Protein AF-A0A0K8TJC8-F1 (afdb_monomer_lite)

Radius of gyration: 30.75 Å; chains: 1; bounding box: 68×22×90 Å

Organism: Lygus hesperus (NCBI:txid30085)

Foldseek 3Di:
DVVVLVVLLVVLVVLLVVLVVLLVCLVVDPDALVVSLVSLVVSVVSLVVSVVSLVVSVVVLVVCVVVDDPVVNVVSVVSNVVSVVSSVCSVVSSVVVNVLSVVLVVLVVVLVVLVVVLVVVVVVLVVVVVVLPDDDDDPVSVVVSVVVVVVSVVVVVVCVVSVVVSVVSVVVSCVSCPDDDD

pLDDT: mean 86.11, std 11.67, range [35.34, 97.62]

InterPro domains:
  IPR052403 LINC complex-associated protein [PTHR47535] (2-175)
  IPR057057 Nesprin-1, spectrin repeats region [PF25034] (41-134)

Secondary structure (DSSP, 8-state):
-HHHHHHHHHHHHHHHHHHHHHHHHHHH----HHHHHHHHHHHHHHHHHHHHHHHHHHHHHHHHGGGS-HHHHHHHHHHHHHHHHHHHHHHHHHHHHHHHHHHHHHHHHHHHHHHHHHHHHHHHHHHHHHHTTS---SHHHHHHHHHHHHHHHHHHHHHHHHHHHHHHHHHHHHHH-SSPP-

Structure (mmCIF, N/CA/C/O backbone):
data_AF-A0A0K8TJC8-F1
#
_entry.id   AF-A0A0K8TJC8-F1
#
loop_
_atom_site.group_PDB
_atom_site.id
_atom_site.type_symbol
_atom_site.label_atom_id
_atom_site.label_alt_id
_atom_site.label_comp_id
_atom_site.label_asym_id
_atom_site.label_entity_id
_atom_site.label_seq_id
_atom_site.pdbx_PDB_ins_code
_atom_site.Cartn_x
_atom_site.Cartn_y
_atom_site.Cartn_z
_atom_site.occupancy
_atom_site.B_iso_or_equiv
_atom_site.auth_seq_id
_atom_site.auth_comp_id
_atom_site.auth_asym_id
_atom_site.auth_atom_id
_atom_site.pdbx_PDB_model_num
ATOM 1 N N . ASP A 1 1 ? -17.149 3.195 34.556 1.00 81.38 1 ASP A N 1
ATOM 2 C CA . ASP A 1 1 ? -16.630 2.279 33.518 1.00 81.38 1 ASP A CA 1
ATOM 3 C C . ASP A 1 1 ? -17.243 2.481 32.134 1.00 81.38 1 ASP A C 1
ATOM 5 O O . ASP A 1 1 ? -16.480 2.759 31.220 1.00 81.38 1 ASP A O 1
ATOM 9 N N . HIS A 1 2 ? -18.572 2.473 31.948 1.00 90.12 2 HIS A N 1
ATOM 10 C CA . HIS A 1 2 ? -19.174 2.689 30.611 1.00 90.12 2 HIS A CA 1
ATOM 11 C C . HIS A 1 2 ? -18.771 4.011 29.940 1.00 90.12 2 HIS A C 1
ATOM 13 O O . HIS A 1 2 ? -18.302 3.998 28.812 1.00 90.12 2 HIS A O 1
ATOM 19 N N . ARG A 1 3 ? -18.820 5.136 30.670 1.00 91.75 3 ARG A N 1
ATOM 20 C CA . ARG A 1 3 ? -18.366 6.442 30.149 1.00 91.75 3 ARG A CA 1
ATOM 21 C C . ARG A 1 3 ? -16.910 6.435 29.670 1.00 91.75 3 ARG A C 1
ATOM 23 O O . ARG A 1 3 ? -16.573 7.167 28.749 1.00 91.75 3 ARG A O 1
ATOM 30 N N . ASN A 1 4 ? -16.050 5.646 30.318 1.00 92.75 4 ASN A N 1
ATOM 31 C CA . ASN A 1 4 ? -14.647 5.527 29.929 1.00 92.75 4 ASN A CA 1
ATOM 32 C C . ASN A 1 4 ? -14.508 4.732 28.627 1.00 92.75 4 ASN A C 1
ATOM 34 O O . ASN A 1 4 ? -13.766 5.139 27.742 1.00 92.75 4 ASN A O 1
ATOM 38 N N . PHE A 1 5 ? -15.253 3.632 28.495 1.00 94.62 5 PHE A N 1
ATOM 39 C CA . PHE A 1 5 ? -15.317 2.878 27.247 1.00 94.62 5 PHE A CA 1
ATOM 40 C C . PHE A 1 5 ? -15.851 3.734 26.094 1.00 94.62 5 PHE A C 1
ATOM 42 O O . PHE A 1 5 ? -15.223 3.776 25.043 1.00 94.62 5 PHE A O 1
ATOM 49 N N . ASP A 1 6 ? -16.937 4.481 26.310 1.00 94.25 6 ASP A N 1
ATOM 50 C CA . ASP A 1 6 ? -17.499 5.375 25.292 1.00 94.25 6 ASP A CA 1
ATOM 51 C C . ASP A 1 6 ? -16.494 6.461 24.877 1.00 94.25 6 ASP A C 1
ATOM 53 O O . ASP A 1 6 ? -16.361 6.773 23.695 1.0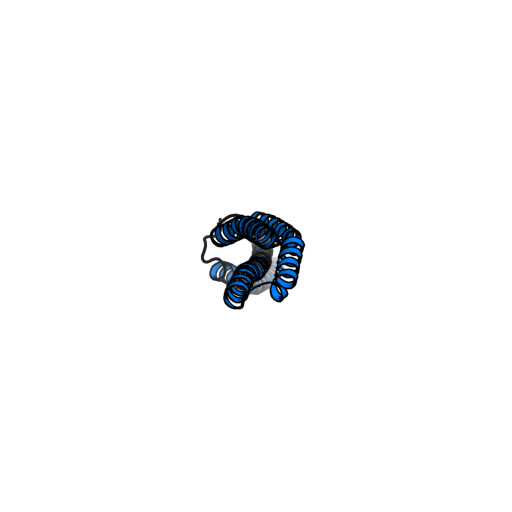0 94.25 6 ASP A O 1
ATOM 57 N N . ALA A 1 7 ? -15.740 7.016 25.832 1.00 95.50 7 ALA A N 1
ATOM 58 C CA . ALA A 1 7 ? -14.682 7.980 25.543 1.00 95.50 7 ALA A CA 1
ATOM 59 C C . ALA A 1 7 ? -13.552 7.362 24.701 1.00 95.50 7 ALA A C 1
ATOM 61 O O . ALA A 1 7 ? -13.173 7.945 23.688 1.00 95.50 7 ALA A O 1
ATOM 62 N N . LEU A 1 8 ? -13.065 6.171 25.071 1.00 94.56 8 LEU A N 1
ATOM 63 C CA . LEU A 1 8 ? -12.036 5.445 24.314 1.00 94.56 8 LEU A CA 1
ATOM 64 C C . LEU A 1 8 ? -12.519 5.062 22.912 1.00 94.56 8 LEU A C 1
ATOM 66 O O . LEU A 1 8 ? -11.753 5.155 21.954 1.00 94.56 8 LEU A O 1
ATOM 70 N N . TYR A 1 9 ? -13.782 4.653 22.778 1.00 95.88 9 TYR A N 1
ATOM 71 C CA . TYR A 1 9 ? -14.401 4.337 21.495 1.00 95.88 9 TYR A CA 1
ATOM 72 C C . TYR A 1 9 ? -14.428 5.567 20.587 1.00 95.88 9 TYR A C 1
ATOM 74 O O . TYR A 1 9 ? -13.946 5.509 19.458 1.00 95.88 9 TYR A O 1
ATOM 82 N N . ASN A 1 10 ? -14.927 6.696 21.098 1.00 95.69 10 ASN A N 1
ATOM 83 C CA . ASN A 1 10 ? -15.013 7.941 20.338 1.00 95.69 10 ASN A CA 1
ATOM 84 C C . ASN A 1 10 ? -13.628 8.473 19.957 1.00 95.69 10 ASN A C 1
ATOM 86 O O . ASN A 1 10 ? -13.429 8.889 18.819 1.00 95.69 10 ASN A O 1
ATOM 90 N N . GLU A 1 11 ? -12.659 8.423 20.875 1.00 94.88 11 GLU A N 1
ATOM 91 C CA . GLU A 1 11 ? -11.279 8.830 20.595 1.00 94.88 11 GLU A CA 1
ATOM 92 C C . GLU A 1 11 ? -10.653 7.957 19.502 1.00 94.88 11 GLU A C 1
ATOM 94 O O . GLU A 1 11 ? -10.008 8.461 18.583 1.00 94.88 11 GLU A O 1
ATOM 99 N N . THR A 1 12 ? -10.863 6.644 19.587 1.00 94.94 12 THR A N 1
ATOM 100 C CA . THR A 1 12 ? -10.347 5.696 18.601 1.00 94.94 12 THR A CA 1
ATOM 101 C C . THR A 1 12 ? -11.002 5.924 17.243 1.00 94.94 12 THR A C 1
ATOM 103 O O . THR A 1 12 ? -10.291 6.069 16.255 1.00 94.94 12 THR A O 1
ATOM 106 N N . SER A 1 13 ? -12.331 6.055 17.194 1.00 95.88 13 SER A N 1
ATOM 107 C C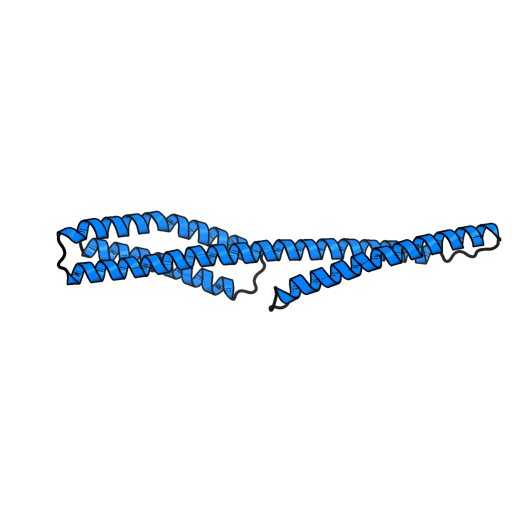A . SER A 1 13 ? -13.078 6.366 15.969 1.00 95.88 13 SER A CA 1
ATOM 108 C C . SER A 1 13 ? -12.579 7.648 15.304 1.00 95.88 13 SER A C 1
ATOM 110 O O . SER A 1 13 ? -12.289 7.647 14.109 1.00 95.88 13 SER A O 1
ATOM 112 N N . ALA A 1 14 ? -12.422 8.724 16.081 1.00 95.38 14 ALA A N 1
ATOM 113 C CA . ALA A 1 14 ? -11.938 10.011 15.587 1.00 95.38 14 ALA A CA 1
ATOM 114 C C . ALA A 1 14 ? -10.488 9.947 15.079 1.00 95.38 14 ALA A C 1
ATOM 116 O O . ALA A 1 14 ? -10.096 10.741 14.230 1.00 95.38 14 ALA A O 1
ATOM 117 N N . CYS A 1 15 ? -9.685 9.004 15.580 1.00 94.44 15 CYS A N 1
ATOM 118 C CA . CYS A 1 15 ? -8.332 8.758 15.090 1.00 94.44 15 CYS A CA 1
ATOM 119 C C . CYS A 1 15 ? -8.324 8.020 13.741 1.00 94.44 15 CYS A C 1
ATOM 121 O O . CYS A 1 15 ? -7.424 8.249 12.937 1.00 94.44 15 CYS A O 1
ATOM 123 N N . LEU A 1 16 ? -9.318 7.161 13.477 1.00 95.38 16 LEU A N 1
ATOM 124 C CA . LEU A 1 16 ? -9.427 6.414 12.217 1.00 95.38 16 LEU A CA 1
ATOM 125 C C . LEU A 1 16 ? -9.975 7.264 11.066 1.00 95.38 16 LEU A C 1
ATOM 127 O O . LEU A 1 16 ? -9.468 7.153 9.955 1.00 95.38 16 LEU A O 1
ATOM 131 N N . GLU A 1 17 ? -10.934 8.158 11.321 1.00 95.62 17 GLU A N 1
ATOM 132 C CA . GLU A 1 17 ? -11.534 9.032 10.294 1.00 95.62 17 GLU A CA 1
ATOM 133 C C . GLU A 1 17 ? -10.522 9.770 9.386 1.00 95.62 17 GLU A C 1
ATOM 135 O O . GLU A 1 17 ? -10.654 9.705 8.159 1.00 95.62 17 GLU A O 1
ATOM 140 N N . PRO A 1 18 ? -9.486 10.457 9.911 1.00 95.12 18 PRO A N 1
ATOM 141 C CA . PRO A 1 18 ? -8.510 11.124 9.056 1.00 95.12 18 PRO A CA 1
ATOM 142 C C . PRO A 1 18 ? -7.645 10.135 8.267 1.00 95.12 18 PRO A C 1
ATOM 144 O O . PRO A 1 18 ? -7.227 10.464 7.157 1.00 95.12 18 PRO A O 1
ATOM 147 N N . LEU A 1 19 ? -7.380 8.937 8.800 1.00 95.50 19 LEU A N 1
ATOM 148 C CA . LEU A 1 19 ? -6.630 7.894 8.092 1.00 95.50 19 LEU A CA 1
ATOM 149 C C . LEU A 1 19 ? -7.447 7.346 6.921 1.00 95.50 19 LEU A C 1
ATOM 151 O O . LEU A 1 19 ? -6.921 7.225 5.816 1.00 95.50 19 LEU A O 1
ATOM 155 N N . GLU A 1 20 ? -8.739 7.102 7.142 1.00 95.81 20 GLU A N 1
ATOM 156 C CA . GLU A 1 20 ? -9.692 6.655 6.120 1.00 95.81 20 GLU A CA 1
ATOM 157 C C . GLU A 1 20 ? -9.803 7.692 5.004 1.00 95.81 20 GLU A C 1
ATOM 159 O O . GLU A 1 20 ? -9.663 7.366 3.825 1.00 95.81 20 GLU A O 1
ATOM 164 N N . SER A 1 21 ? -9.960 8.968 5.371 1.00 94.69 21 SER A N 1
ATOM 165 C CA . SER A 1 21 ? -10.028 10.060 4.401 1.00 94.69 21 SER A CA 1
ATOM 166 C C . SER A 1 21 ? -8.732 10.216 3.604 1.00 94.69 21 SER A C 1
ATOM 168 O O . SER A 1 21 ? -8.788 10.429 2.391 1.00 94.69 21 SER A O 1
ATOM 170 N N . LYS A 1 22 ? -7.565 10.130 4.256 1.00 93.75 22 LYS A N 1
ATOM 171 C CA . LYS A 1 22 ? -6.260 10.205 3.585 1.00 93.75 22 LYS A CA 1
ATOM 172 C C . LYS A 1 22 ? -6.082 9.039 2.610 1.00 93.75 22 LYS A C 1
ATOM 174 O O . LYS A 1 22 ? -5.698 9.281 1.467 1.00 93.75 22 LYS A O 1
ATOM 179 N N . LEU A 1 23 ? -6.397 7.810 3.021 1.00 94.62 23 LEU A N 1
ATOM 180 C CA . LEU A 1 23 ? -6.285 6.627 2.166 1.00 94.62 23 LEU A CA 1
ATOM 181 C C . LEU A 1 23 ? -7.196 6.740 0.935 1.00 94.62 23 LEU A C 1
ATOM 183 O O . LEU A 1 23 ? -6.708 6.625 -0.187 1.00 94.62 23 LEU A O 1
ATOM 187 N N . ALA A 1 24 ? -8.472 7.086 1.131 1.00 93.00 24 ALA A N 1
ATOM 188 C CA . ALA A 1 24 ? -9.423 7.279 0.036 1.00 93.00 24 ALA A CA 1
ATOM 189 C C . ALA A 1 24 ? -8.980 8.388 -0.935 1.00 93.00 24 ALA A C 1
ATOM 191 O O . ALA A 1 24 ? -9.081 8.243 -2.154 1.00 93.00 24 ALA A O 1
ATOM 192 N N . SER A 1 25 ? -8.432 9.493 -0.414 1.00 90.81 25 SER A N 1
ATOM 193 C CA . SER A 1 25 ? -7.906 10.562 -1.268 1.00 90.81 25 SER A CA 1
ATOM 194 C C . SER A 1 25 ? -6.741 10.075 -2.134 1.00 90.81 25 SER A C 1
ATOM 196 O O . SER A 1 25 ? -6.691 10.386 -3.321 1.00 90.81 25 SER A O 1
ATOM 198 N N . LEU A 1 26 ? -5.861 9.239 -1.577 1.00 89.38 26 LEU A N 1
ATOM 199 C CA . LEU A 1 26 ? -4.644 8.753 -2.224 1.00 89.38 26 LEU A CA 1
ATOM 200 C C . LEU A 1 26 ? -4.912 7.708 -3.319 1.00 89.38 26 LEU A C 1
ATOM 202 O O . LEU A 1 26 ? -4.133 7.592 -4.273 1.00 89.38 26 LEU A O 1
ATOM 206 N N . GLU A 1 27 ? -6.019 6.973 -3.208 1.00 83.31 27 GLU A N 1
ATOM 207 C CA . GLU A 1 27 ? -6.525 6.097 -4.271 1.00 83.31 27 GLU A CA 1
ATOM 208 C C . GLU A 1 27 ? -6.936 6.896 -5.516 1.00 83.31 27 GLU A C 1
ATOM 210 O O . GLU A 1 27 ? -6.665 6.465 -6.636 1.00 83.31 27 GLU A O 1
ATOM 215 N N . SER A 1 28 ? -7.521 8.085 -5.331 1.00 82.56 28 SER A N 1
ATOM 216 C CA . SER A 1 28 ? -7.951 8.971 -6.427 1.00 82.56 28 SER A CA 1
ATOM 217 C C . SER A 1 28 ? -6.888 9.973 -6.900 1.00 82.56 28 SER A C 1
ATOM 219 O O . SER A 1 28 ? -6.999 10.536 -7.991 1.00 82.56 28 SER A O 1
ATOM 221 N N . ASP A 1 29 ? -5.870 10.223 -6.077 1.00 81.44 29 ASP A N 1
ATOM 222 C CA . ASP A 1 29 ? -4.846 11.232 -6.327 1.00 81.44 29 ASP A CA 1
ATOM 223 C C . ASP A 1 29 ? -3.968 10.848 -7.532 1.00 81.44 29 ASP A C 1
ATOM 225 O O . ASP A 1 29 ? -3.562 9.696 -7.687 1.00 81.44 29 ASP A O 1
ATOM 229 N N . LYS A 1 30 ? -3.632 11.823 -8.380 1.00 79.19 30 LYS A N 1
ATOM 230 C CA . LYS A 1 30 ? -2.726 11.657 -9.533 1.00 79.19 30 LYS A CA 1
ATOM 231 C C . LYS A 1 30 ? -1.300 12.119 -9.238 1.00 79.19 30 LYS A C 1
ATOM 233 O O . LYS A 1 30 ? -0.490 12.244 -10.155 1.00 79.19 30 LYS A O 1
ATOM 238 N N . SER A 1 31 ? -0.986 12.392 -7.973 1.00 81.06 31 SER A N 1
ATOM 239 C CA . SER A 1 31 ? 0.372 12.701 -7.540 1.00 81.06 31 SER A CA 1
ATOM 240 C C . SER A 1 31 ? 1.362 11.583 -7.880 1.00 81.06 31 SER A C 1
ATOM 242 O O . SER A 1 31 ? 1.003 10.421 -8.105 1.00 81.06 31 SER A O 1
ATOM 244 N N . SER A 1 32 ? 2.643 11.948 -7.933 1.00 83.19 32 SER A N 1
ATOM 245 C CA . SER A 1 32 ? 3.717 11.016 -8.261 1.00 83.19 32 SER A CA 1
ATOM 246 C C . SER A 1 32 ? 3.815 9.869 -7.250 1.00 83.19 32 SER A C 1
ATOM 248 O O . SER A 1 32 ? 3.534 10.024 -6.059 1.00 83.19 32 SER A O 1
ATOM 250 N N . PHE A 1 33 ? 4.312 8.718 -7.710 1.00 85.06 33 PHE A N 1
ATOM 251 C CA . PHE A 1 33 ? 4.546 7.544 -6.862 1.00 85.06 33 PHE A CA 1
ATOM 252 C C . PHE A 1 33 ? 5.433 7.841 -5.642 1.00 85.06 33 PHE A C 1
ATOM 254 O O . PHE A 1 33 ? 5.203 7.279 -4.576 1.00 85.06 33 PHE A O 1
ATOM 261 N N . SER A 1 34 ? 6.387 8.774 -5.756 1.00 84.38 34 SER A N 1
ATOM 262 C CA . SER A 1 34 ? 7.214 9.227 -4.628 1.00 84.38 34 SER A CA 1
ATOM 263 C C . SER A 1 34 ? 6.387 9.899 -3.528 1.00 84.38 34 SER A C 1
ATOM 265 O O . SER A 1 34 ? 6.573 9.613 -2.347 1.00 84.38 34 SER A O 1
ATOM 267 N N . THR A 1 35 ? 5.445 10.765 -3.912 1.00 88.50 35 THR A N 1
ATOM 268 C CA . THR A 1 35 ? 4.549 11.457 -2.981 1.00 88.50 35 THR A CA 1
ATOM 269 C C . THR A 1 35 ? 3.594 10.461 -2.340 1.00 88.50 35 THR A C 1
ATOM 271 O O . THR A 1 35 ? 3.495 10.420 -1.114 1.00 88.50 35 THR A O 1
ATOM 274 N N . LYS A 1 36 ? 2.978 9.580 -3.143 1.00 89.88 36 LYS A N 1
ATOM 275 C CA . LYS A 1 36 ? 2.121 8.501 -2.631 1.00 89.88 36 LYS A CA 1
ATOM 276 C C . LYS A 1 36 ? 2.858 7.608 -1.633 1.00 89.88 36 LYS A C 1
ATOM 278 O O . LYS A 1 36 ? 2.321 7.321 -0.571 1.00 89.88 36 LYS A O 1
ATOM 283 N N . SER A 1 37 ? 4.100 7.225 -1.929 1.00 90.75 37 SER A N 1
ATOM 284 C CA . SER A 1 37 ? 4.933 6.422 -1.026 1.00 90.75 37 SER A CA 1
ATOM 285 C C . SER A 1 37 ? 5.183 7.126 0.309 1.00 90.75 37 SER A C 1
ATOM 287 O O . SER A 1 37 ? 5.048 6.502 1.359 1.00 90.75 37 SER A O 1
ATOM 289 N N . SER A 1 38 ? 5.507 8.424 0.289 1.00 92.12 38 SER A N 1
ATOM 290 C CA . SER A 1 38 ? 5.718 9.197 1.520 1.00 92.12 38 SER A CA 1
ATOM 291 C C . SER A 1 38 ? 4.453 9.263 2.377 1.00 92.12 38 SER A C 1
ATOM 293 O O . SER A 1 38 ? 4.533 9.117 3.595 1.00 92.12 38 SER A O 1
ATOM 295 N N . VAL A 1 39 ? 3.290 9.469 1.753 1.00 93.69 39 VAL A N 1
ATOM 296 C CA . VAL A 1 39 ? 2.007 9.535 2.467 1.00 93.69 39 VAL A CA 1
ATOM 297 C C . VAL A 1 39 ? 1.596 8.159 3.000 1.00 93.69 39 VAL A C 1
ATOM 299 O O . VAL A 1 39 ? 1.117 8.055 4.124 1.00 93.69 39 VAL A O 1
ATOM 302 N N . LEU A 1 40 ? 1.821 7.077 2.251 1.00 94.81 40 LEU A N 1
ATOM 303 C CA . LEU A 1 40 ? 1.565 5.713 2.733 1.00 94.81 40 LEU A CA 1
ATOM 304 C C . LEU A 1 40 ? 2.452 5.343 3.924 1.00 94.81 40 LEU A C 1
ATOM 306 O O . LEU A 1 40 ? 2.013 4.622 4.820 1.00 94.81 40 LEU A O 1
ATOM 310 N N . GLN A 1 41 ? 3.688 5.841 3.958 1.00 94.56 41 GLN A N 1
ATOM 311 C CA . GLN A 1 41 ? 4.592 5.620 5.082 1.00 94.56 41 GLN A CA 1
ATOM 312 C C . GLN A 1 41 ? 4.147 6.391 6.331 1.00 94.56 41 GLN A C 1
ATOM 314 O O . GLN A 1 41 ? 4.159 5.828 7.429 1.00 94.56 41 GLN A O 1
ATOM 319 N N . SER A 1 42 ? 3.681 7.636 6.177 1.00 94.88 42 SER A N 1
ATOM 320 C CA . SER A 1 42 ? 3.079 8.367 7.298 1.00 94.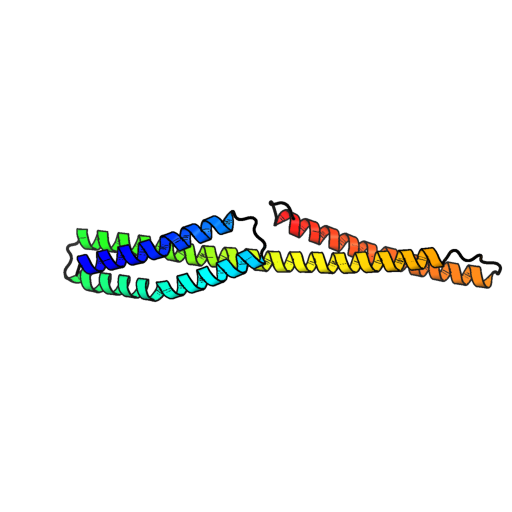88 42 SER A CA 1
ATOM 321 C C . SER A 1 42 ? 1.787 7.701 7.772 1.00 94.88 42 SER A C 1
ATOM 323 O O . SER A 1 42 ? 1.630 7.503 8.970 1.00 94.88 42 SER A O 1
ATOM 325 N N . LEU A 1 43 ? 0.916 7.263 6.854 1.00 95.12 43 LEU A N 1
ATOM 326 C CA . LEU A 1 43 ? -0.304 6.512 7.176 1.00 95.12 43 LEU A CA 1
ATOM 327 C C . LEU A 1 43 ? -0.008 5.227 7.950 1.00 95.12 43 LEU A C 1
ATOM 329 O O . LEU A 1 43 ? -0.670 4.959 8.944 1.00 95.12 43 LEU A O 1
ATOM 333 N N . SER A 1 44 ? 1.003 4.462 7.534 1.00 95.12 44 SER A N 1
ATOM 334 C CA . SER A 1 44 ? 1.415 3.242 8.244 1.00 95.12 44 SER A CA 1
ATOM 335 C C . SER A 1 44 ? 1.885 3.557 9.663 1.00 95.12 44 SER A C 1
ATOM 337 O O . SER A 1 44 ? 1.492 2.885 10.608 1.00 95.12 44 SER A O 1
ATOM 339 N N . THR A 1 45 ? 2.668 4.628 9.823 1.00 95.50 45 THR A N 1
ATOM 340 C CA . THR A 1 45 ? 3.169 5.067 11.133 1.00 95.50 45 THR A CA 1
ATOM 341 C C . THR A 1 45 ? 2.030 5.546 12.042 1.00 95.50 45 THR A C 1
ATOM 343 O O . THR A 1 45 ? 1.979 5.194 13.218 1.00 95.50 45 THR A O 1
ATOM 346 N N . GLU A 1 46 ? 1.101 6.347 11.512 1.00 94.44 46 GLU A N 1
ATOM 347 C CA . GLU A 1 46 ? -0.077 6.827 12.248 1.00 94.44 46 GLU A CA 1
ATOM 348 C C . GLU A 1 46 ? -1.016 5.663 12.621 1.00 94.44 46 GLU A C 1
ATOM 350 O O . GLU A 1 46 ? -1.554 5.626 13.734 1.00 94.44 46 GLU A O 1
ATOM 355 N N . LEU A 1 47 ? -1.171 4.675 11.730 1.00 93.94 47 LEU A N 1
ATOM 356 C CA . LEU A 1 47 ? -1.907 3.451 12.023 1.00 93.94 47 LEU A CA 1
ATOM 357 C C . LEU A 1 47 ? -1.209 2.685 13.153 1.00 93.94 47 LEU A C 1
ATOM 359 O O . LEU A 1 47 ? -1.831 2.440 14.172 1.00 93.94 47 LEU A O 1
ATOM 363 N N . GLU A 1 48 ? 0.093 2.411 13.092 1.00 94.06 48 GLU A N 1
ATOM 364 C CA . GLU A 1 48 ? 0.816 1.736 14.186 1.00 94.06 48 GLU A CA 1
ATOM 365 C C . GLU A 1 48 ? 0.641 2.427 15.552 1.00 94.06 48 GLU A C 1
ATOM 367 O O . GLU A 1 48 ? 0.409 1.762 16.565 1.00 94.06 48 GLU A O 1
ATOM 372 N N . GLN A 1 49 ? 0.654 3.763 15.586 1.00 92.12 49 GLN A N 1
ATOM 373 C CA . GLN A 1 49 ? 0.424 4.553 16.806 1.00 92.12 49 GLN A CA 1
ATOM 374 C C . GLN A 1 49 ? -0.988 4.402 17.386 1.00 92.12 49 GLN A C 1
ATOM 376 O O . GLN A 1 49 ? -1.207 4.649 18.575 1.00 92.12 49 GLN A O 1
ATOM 381 N N . THR A 1 50 ? -1.952 3.977 16.576 1.00 91.88 50 THR A N 1
ATOM 382 C CA . THR A 1 50 ? -3.345 3.798 16.988 1.00 91.88 50 THR A CA 1
ATOM 383 C C . THR A 1 50 ? -3.602 2.382 17.550 1.00 91.88 50 THR A C 1
ATOM 385 O O . THR A 1 50 ? -4.547 2.170 18.310 1.00 91.88 50 THR A O 1
ATOM 388 N N . SER A 1 51 ? -2.699 1.422 17.309 1.00 93.25 51 SER A N 1
ATOM 389 C CA . SER A 1 51 ? -2.750 0.046 17.837 1.00 93.25 51 SER A CA 1
ATOM 390 C C . SER A 1 51 ? -2.869 -0.048 19.374 1.00 93.25 51 SER A C 1
ATOM 392 O O . SER A 1 51 ? -3.730 -0.788 19.876 1.00 93.25 51 SER A O 1
ATOM 394 N N . PRO A 1 52 ? -2.106 0.728 20.179 1.00 94.50 52 PRO A N 1
ATOM 395 C CA . PRO A 1 52 ? -2.297 0.737 21.630 1.00 94.50 52 PRO A CA 1
ATOM 396 C C . PRO A 1 52 ? -3.681 1.255 22.045 1.00 94.50 52 PRO A C 1
ATOM 398 O O . PRO A 1 52 ? -4.238 0.763 23.027 1.00 94.50 52 PRO A O 1
ATOM 401 N N . LYS A 1 53 ? -4.285 2.191 21.294 1.00 93.50 53 LYS A N 1
ATOM 402 C CA . LYS A 1 53 ? -5.653 2.668 21.570 1.00 93.50 53 LYS A CA 1
ATOM 403 C C . LYS A 1 53 ? -6.676 1.550 21.374 1.00 93.50 53 LYS A C 1
ATOM 405 O O . LYS A 1 53 ? -7.545 1.369 22.222 1.00 93.50 53 LYS A O 1
ATOM 410 N N . MET A 1 54 ? -6.493 0.732 20.337 1.00 94.44 54 MET A N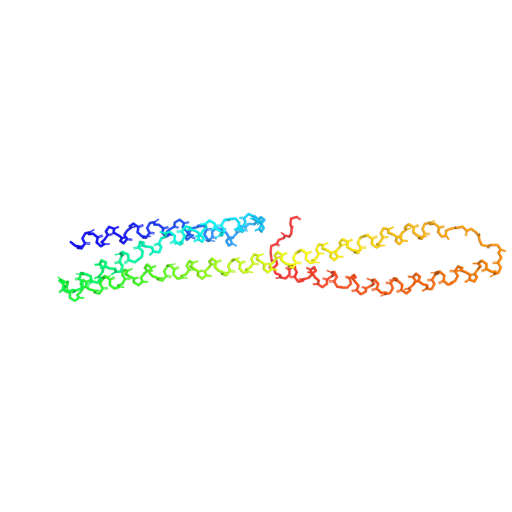 1
ATOM 411 C CA . MET A 1 54 ? -7.288 -0.477 20.083 1.00 94.44 54 MET A CA 1
ATOM 412 C C . MET A 1 54 ? -7.200 -1.452 21.253 1.00 94.44 54 MET A C 1
ATOM 414 O O . MET A 1 54 ? -8.211 -1.921 21.771 1.00 94.44 54 MET A O 1
ATOM 418 N N . THR A 1 55 ? -5.979 -1.702 21.721 1.00 95.25 55 THR A N 1
ATOM 419 C CA . THR A 1 55 ? -5.717 -2.608 22.846 1.00 95.25 55 THR A CA 1
ATOM 420 C C . THR A 1 55 ? -6.374 -2.109 24.138 1.00 95.25 55 THR A C 1
ATOM 422 O O . THR A 1 55 ? -6.978 -2.893 24.877 1.00 95.25 55 THR A O 1
ATOM 425 N N . ASN A 1 56 ? -6.320 -0.799 24.392 1.00 95.19 56 ASN A N 1
ATOM 426 C CA . ASN A 1 56 ? -6.985 -0.169 25.533 1.00 95.19 56 ASN A CA 1
ATOM 427 C C . ASN A 1 56 ? -8.512 -0.257 25.430 1.00 95.19 56 ASN A C 1
ATOM 429 O O . ASN A 1 56 ? -9.174 -0.552 26.427 1.00 95.19 56 ASN A O 1
ATOM 433 N N . LEU A 1 57 ? -9.068 -0.044 24.235 1.00 95.12 57 LEU A N 1
ATOM 434 C CA . LEU A 1 57 ? -10.497 -0.167 23.968 1.00 95.12 57 LEU A CA 1
ATOM 435 C C . LEU A 1 57 ? -10.989 -1.600 24.230 1.00 95.12 57 LEU A C 1
ATOM 437 O O . LEU A 1 57 ? -11.953 -1.780 24.977 1.00 95.12 57 LEU A O 1
ATOM 441 N N . TYR A 1 58 ? -10.292 -2.615 23.706 1.00 94.81 58 TYR A N 1
ATOM 442 C CA . TYR A 1 58 ? -10.608 -4.027 23.959 1.00 94.81 58 TYR A CA 1
ATOM 443 C C . TYR A 1 58 ? -10.519 -4.369 25.449 1.00 94.81 58 TYR A C 1
ATOM 445 O O . TYR A 1 58 ? -11.455 -4.928 26.015 1.00 94.81 58 TYR A O 1
ATOM 453 N N . SER A 1 59 ? -9.451 -3.931 26.120 1.00 95.44 59 SER A N 1
ATOM 454 C CA . SER A 1 59 ? -9.276 -4.146 27.562 1.00 95.44 59 SER A CA 1
ATOM 455 C C . SER A 1 59 ? -10.381 -3.484 28.393 1.00 95.44 59 SER A C 1
ATOM 457 O O . SER A 1 59 ? -10.784 -4.008 29.432 1.00 95.44 59 SER A O 1
ATOM 459 N N . SER A 1 60 ? -10.876 -2.317 27.966 1.00 94.69 60 SER A N 1
ATOM 460 C CA . SER A 1 60 ? -11.994 -1.639 28.627 1.00 94.69 60 SER A CA 1
ATOM 461 C C . SER A 1 60 ? -13.328 -2.344 28.372 1.00 94.69 60 SER A C 1
ATOM 463 O O . SER A 1 60 ? -14.163 -2.363 29.274 1.00 94.69 60 SER A O 1
ATOM 465 N N . ALA A 1 61 ? -13.534 -2.928 27.187 1.00 94.25 61 ALA A N 1
ATOM 466 C CA . ALA A 1 61 ? -14.707 -3.753 26.893 1.00 94.25 61 ALA A CA 1
ATOM 467 C C . ALA A 1 61 ? -14.733 -5.016 27.765 1.00 94.25 61 ALA A C 1
ATOM 469 O O . ALA A 1 61 ? -15.759 -5.326 28.372 1.00 94.25 61 ALA A O 1
ATOM 470 N N . ASP A 1 62 ? -13.591 -5.697 27.892 1.00 94.44 62 ASP A N 1
ATOM 471 C CA . ASP A 1 62 ? -13.471 -6.934 28.666 1.00 94.44 62 ASP A CA 1
ATOM 472 C C . ASP A 1 62 ? -13.797 -6.730 30.148 1.00 94.44 62 ASP A C 1
ATOM 474 O O . ASP A 1 62 ? -14.500 -7.539 30.754 1.00 94.44 62 ASP A O 1
ATOM 478 N N . LYS A 1 63 ? -13.359 -5.599 30.715 1.00 94.00 63 LYS A N 1
ATOM 479 C CA . LYS A 1 63 ? -13.676 -5.206 32.096 1.00 94.00 63 LYS A CA 1
ATOM 480 C C . LYS A 1 63 ? -15.156 -4.895 32.313 1.00 94.00 63 LYS A C 1
ATOM 482 O O . LYS A 1 63 ? -15.625 -5.018 33.435 1.00 94.00 63 LYS A O 1
ATOM 487 N N . LEU A 1 64 ? -15.883 -4.490 31.272 1.00 92.50 64 LEU A N 1
ATOM 488 C CA . LEU A 1 64 ? -17.297 -4.129 31.372 1.00 92.50 64 LEU A CA 1
ATOM 489 C C . LEU A 1 64 ? -18.234 -5.332 31.289 1.00 92.50 64 LEU A C 1
ATOM 491 O O . LEU A 1 64 ? -19.324 -5.287 31.860 1.00 92.50 64 LEU A O 1
ATOM 495 N N . TYR A 1 65 ? -17.851 -6.410 30.599 1.00 90.69 65 TYR A N 1
ATOM 496 C CA . TYR A 1 65 ? -18.745 -7.556 30.396 1.00 90.69 65 TYR A CA 1
ATOM 497 C C . TYR A 1 65 ? -19.346 -8.156 31.683 1.00 90.69 65 TYR A C 1
ATOM 499 O O . TYR A 1 65 ? -20.542 -8.470 31.644 1.00 90.69 65 TYR A O 1
ATOM 507 N N . PRO A 1 66 ? -18.604 -8.316 32.800 1.00 92.00 66 PRO A N 1
ATOM 508 C CA . PRO A 1 66 ? -19.152 -8.889 34.031 1.00 92.00 66 PRO A CA 1
ATOM 509 C C . PRO A 1 66 ? -20.307 -8.069 34.622 1.00 92.00 66 PRO A C 1
ATOM 511 O O . PRO A 1 66 ? -21.309 -8.645 35.041 1.00 92.00 66 PRO A O 1
ATOM 514 N N . ASP A 1 67 ? -20.202 -6.739 34.567 1.00 91.19 67 ASP A N 1
ATOM 515 C CA . ASP A 1 67 ? -21.122 -5.810 35.238 1.00 91.19 67 ASP A CA 1
ATOM 516 C C . ASP A 1 67 ? -22.214 -5.249 34.306 1.00 91.19 67 ASP A C 1
ATOM 518 O O . ASP A 1 67 ? -23.056 -4.449 34.716 1.00 91.19 67 ASP A O 1
ATOM 522 N N . THR A 1 68 ? -22.234 -5.680 33.040 1.00 93.06 68 THR A N 1
ATOM 523 C CA . THR A 1 68 ? -23.162 -5.172 32.018 1.00 93.06 68 THR A CA 1
ATOM 524 C C . THR A 1 68 ? -24.269 -6.178 31.700 1.00 93.06 68 THR A C 1
ATOM 526 O O . THR A 1 68 ? -24.013 -7.357 31.446 1.00 93.06 68 THR A O 1
ATOM 529 N N . ALA A 1 69 ? -25.519 -5.709 31.617 1.00 93.62 69 ALA A N 1
ATOM 530 C CA . ALA A 1 69 ? -26.662 -6.515 31.176 1.00 93.62 69 ALA A CA 1
ATOM 531 C C . ALA A 1 69 ? -26.523 -7.000 29.716 1.00 93.62 69 ALA A C 1
ATOM 533 O O . ALA A 1 69 ? -25.816 -6.401 28.908 1.00 93.62 69 ALA A O 1
ATOM 534 N N . ALA A 1 70 ? -27.247 -8.062 29.341 1.00 93.56 70 ALA A N 1
ATOM 535 C CA . ALA A 1 70 ? -27.119 -8.700 28.024 1.00 93.56 70 ALA A CA 1
ATOM 536 C C . ALA A 1 70 ? -27.242 -7.727 26.834 1.00 93.56 70 ALA A C 1
ATOM 538 O O . ALA A 1 70 ? -26.422 -7.795 25.923 1.00 93.56 70 ALA A O 1
ATOM 539 N N . ALA A 1 71 ? -28.204 -6.799 26.877 1.00 93.06 71 ALA A N 1
ATOM 540 C CA . ALA A 1 71 ? -28.383 -5.789 25.833 1.00 93.06 71 ALA A CA 1
ATOM 541 C C . ALA A 1 71 ? -27.170 -4.848 25.712 1.00 93.06 71 ALA A C 1
ATOM 543 O O . ALA A 1 71 ? -26.672 -4.629 24.614 1.00 93.06 71 ALA A O 1
ATOM 544 N N . GLY A 1 72 ? -26.637 -4.354 26.836 1.00 93.38 72 GLY A N 1
ATOM 545 C CA . GLY A 1 72 ? -25.455 -3.484 26.832 1.00 93.38 72 GLY A CA 1
ATOM 546 C C . GLY A 1 72 ? -24.188 -4.203 26.362 1.00 93.38 72 GLY A C 1
ATOM 547 O O . GLY A 1 72 ? -23.377 -3.617 25.651 1.00 93.38 72 GLY A O 1
ATOM 548 N N . ARG A 1 73 ? -24.038 -5.496 26.686 1.00 94.50 73 ARG A N 1
ATOM 549 C CA . ARG A 1 73 ? -22.929 -6.313 26.167 1.00 94.50 73 ARG A CA 1
ATOM 550 C C . ARG A 1 73 ? -22.976 -6.439 24.651 1.00 94.50 73 ARG A C 1
ATOM 552 O O . ARG A 1 73 ? -21.924 -6.452 24.022 1.00 94.50 73 ARG A O 1
ATOM 559 N N . GLU A 1 74 ? -24.170 -6.541 24.076 1.00 95.38 74 GLU A N 1
ATOM 560 C CA . GLU A 1 74 ? -24.316 -6.603 22.625 1.00 95.38 74 GLU A CA 1
ATOM 561 C C . GLU A 1 74 ? -23.954 -5.273 21.959 1.00 95.38 74 GLU A C 1
ATOM 563 O O . GLU A 1 74 ? -23.218 -5.275 20.976 1.00 95.38 74 GLU A O 1
ATOM 568 N N . THR A 1 75 ? -24.348 -4.140 22.548 1.00 95.31 75 THR A N 1
ATOM 569 C CA . THR A 1 75 ? -23.911 -2.813 22.087 1.00 95.31 75 THR A CA 1
ATOM 570 C C . THR A 1 75 ? -22.386 -2.689 22.079 1.00 95.31 75 THR A C 1
ATOM 572 O O . THR A 1 75 ? -21.809 -2.324 21.055 1.00 95.31 75 THR A O 1
ATOM 575 N N . ILE A 1 76 ? -21.724 -3.074 23.179 1.00 95.56 76 ILE A N 1
ATOM 576 C CA . ILE A 1 76 ? -20.256 -3.053 23.288 1.00 95.56 76 ILE A CA 1
ATOM 577 C C . ILE A 1 76 ? -19.621 -3.934 22.205 1.00 95.56 76 ILE A C 1
ATOM 579 O O . ILE A 1 76 ? -18.687 -3.505 21.531 1.00 95.56 76 ILE A O 1
ATOM 583 N N . ARG A 1 77 ? -20.139 -5.150 21.977 1.00 96.00 77 ARG A N 1
ATOM 584 C CA . ARG A 1 77 ? -19.631 -6.031 20.911 1.00 96.00 77 ARG A CA 1
ATOM 585 C C . ARG A 1 77 ? -19.774 -5.413 19.530 1.00 96.00 77 ARG A C 1
ATOM 587 O O . ARG A 1 77 ? -18.858 -5.552 18.725 1.00 96.00 77 ARG A O 1
ATOM 594 N N . GLN A 1 7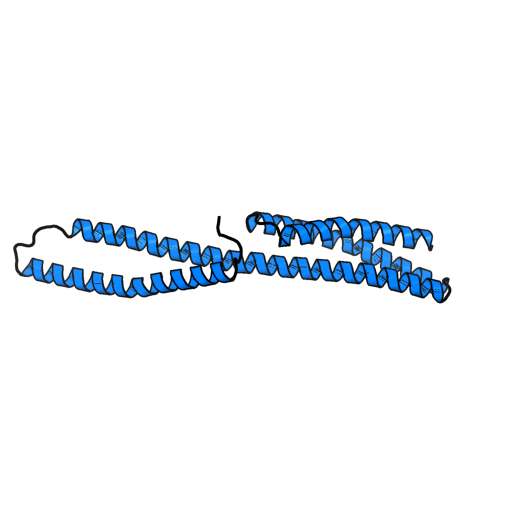8 ? -20.897 -4.759 19.249 1.00 96.69 78 GLN A N 1
ATOM 595 C CA . GLN A 1 78 ? -21.120 -4.125 17.956 1.00 96.69 78 GLN A CA 1
ATOM 596 C C . GLN A 1 78 ? -20.140 -2.968 17.728 1.00 96.69 78 GLN A C 1
ATOM 598 O O . GLN A 1 78 ? -19.546 -2.888 16.658 1.00 96.69 78 GLN A O 1
ATOM 603 N N . GLN A 1 79 ? -19.906 -2.137 18.745 1.00 96.62 79 GLN A N 1
ATOM 604 C CA . GLN A 1 79 ? -18.919 -1.052 18.704 1.00 96.62 79 GLN A CA 1
ATOM 605 C C . GLN A 1 79 ? -17.490 -1.578 18.498 1.00 96.62 79 GLN A C 1
ATOM 607 O O . GLN A 1 79 ? -16.757 -1.097 17.639 1.00 96.62 79 GLN A O 1
ATOM 612 N N . ILE A 1 80 ? -17.105 -2.624 19.233 1.00 97.19 80 ILE A N 1
ATOM 613 C CA . ILE A 1 80 ? -15.807 -3.289 19.064 1.00 97.19 80 ILE A CA 1
ATOM 614 C C . ILE A 1 80 ? -15.638 -3.853 17.647 1.00 97.19 80 ILE A C 1
ATOM 616 O O . ILE A 1 80 ? -14.574 -3.704 17.049 1.00 97.19 80 ILE A O 1
ATOM 620 N N . ARG A 1 81 ? -16.678 -4.493 17.099 1.00 97.25 81 ARG A N 1
ATOM 621 C CA . ARG A 1 81 ? -16.658 -5.033 15.732 1.00 97.25 81 ARG A CA 1
ATOM 622 C C . ARG A 1 81 ? -16.540 -3.940 14.679 1.00 97.25 81 ARG A C 1
ATOM 624 O O . ARG A 1 81 ? -15.785 -4.129 13.732 1.00 97.25 81 ARG A O 1
ATOM 631 N N . ASP A 1 82 ? -17.257 -2.832 14.839 1.00 97.19 82 ASP A N 1
ATOM 632 C CA . ASP A 1 82 ? -17.208 -1.699 13.911 1.00 97.19 82 ASP A CA 1
ATOM 633 C C . ASP A 1 82 ? -15.785 -1.139 13.791 1.00 97.19 82 ASP A C 1
ATOM 635 O O . ASP A 1 82 ? -15.187 -1.164 1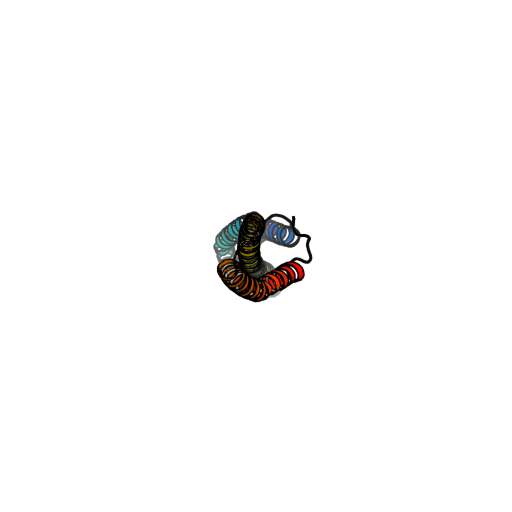2.715 1.00 97.19 82 ASP A O 1
ATOM 639 N N . ILE A 1 83 ? -15.189 -0.760 14.924 1.00 96.75 83 ILE A N 1
ATOM 640 C CA . ILE A 1 83 ? -13.828 -0.211 14.971 1.00 96.75 83 ILE A CA 1
ATOM 641 C C . ILE A 1 83 ? -12.802 -1.204 14.433 1.00 96.75 83 ILE A C 1
ATOM 643 O O . ILE A 1 83 ? -11.920 -0.825 13.664 1.00 96.75 83 ILE A O 1
ATOM 647 N N . ARG A 1 84 ? -12.930 -2.485 14.788 1.00 96.44 84 ARG A N 1
ATOM 648 C CA . ARG A 1 84 ? -12.043 -3.529 14.277 1.00 96.44 84 ARG A CA 1
ATOM 649 C C . ARG A 1 84 ? -12.142 -3.678 12.759 1.00 96.44 84 ARG A C 1
ATOM 651 O O . ARG A 1 84 ? -11.120 -3.802 12.099 1.00 96.44 84 ARG A O 1
ATOM 658 N N . THR A 1 85 ? -13.352 -3.654 12.211 1.00 97.62 85 THR A N 1
ATOM 659 C CA . THR A 1 85 ? -13.565 -3.792 10.763 1.00 97.62 85 THR A CA 1
ATOM 660 C C . THR A 1 85 ? -12.942 -2.617 10.014 1.00 97.62 85 THR A C 1
ATOM 662 O O . THR A 1 85 ? -12.253 -2.811 9.016 1.00 97.62 85 THR A O 1
ATOM 665 N N . ARG A 1 86 ? -13.132 -1.396 10.525 1.00 97.44 86 ARG A N 1
ATOM 666 C CA . ARG A 1 86 ? -12.524 -0.174 9.980 1.00 97.44 86 ARG A CA 1
ATOM 667 C C . ARG A 1 86 ? -10.998 -0.215 10.035 1.00 97.44 86 ARG A C 1
ATOM 669 O O . ARG A 1 86 ? -10.332 0.110 9.057 1.00 97.44 86 ARG A O 1
ATOM 676 N N . TRP A 1 87 ? -10.450 -0.682 11.154 1.00 96.38 87 TRP A N 1
ATOM 677 C CA . TRP A 1 87 ? -9.017 -0.895 11.326 1.00 96.38 87 TRP A CA 1
ATOM 678 C C . TRP A 1 87 ? -8.425 -1.871 10.306 1.00 96.38 87 TRP A C 1
ATOM 680 O O . TRP A 1 87 ? -7.446 -1.551 9.638 1.00 96.38 87 TRP A O 1
ATOM 690 N N . GLU A 1 88 ? -9.015 -3.062 10.194 1.00 96.19 88 GLU A N 1
ATOM 691 C CA . GLU A 1 88 ? -8.551 -4.109 9.279 1.00 96.19 88 GLU A CA 1
ATOM 692 C C . GLU A 1 88 ? -8.635 -3.623 7.822 1.00 96.19 88 GLU A C 1
ATOM 694 O O . GLU A 1 88 ? -7.689 -3.800 7.059 1.00 96.19 88 GLU A O 1
ATOM 699 N N . ALA A 1 89 ? -9.705 -2.906 7.459 1.00 96.50 89 ALA A N 1
ATOM 700 C CA . ALA A 1 89 ? -9.846 -2.301 6.135 1.00 96.50 89 ALA A CA 1
ATOM 701 C C . ALA A 1 89 ? -8.757 -1.254 5.832 1.00 96.50 89 ALA A C 1
ATOM 703 O O . ALA A 1 89 ? -8.238 -1.218 4.716 1.00 96.50 89 ALA A O 1
ATOM 704 N N . LEU A 1 90 ? -8.384 -0.422 6.812 1.00 96.19 90 LEU A N 1
ATOM 705 C CA . LEU A 1 90 ? -7.265 0.516 6.679 1.00 96.19 90 LEU A CA 1
ATOM 706 C C . LEU A 1 90 ? -5.938 -0.212 6.471 1.00 96.19 90 LEU A C 1
ATOM 708 O O . LEU A 1 90 ? -5.162 0.163 5.594 1.00 96.19 90 LEU A O 1
ATOM 712 N N . GLU A 1 91 ? -5.673 -1.245 7.270 1.00 95.94 91 GLU A N 1
ATOM 713 C CA . GLU A 1 91 ? -4.439 -2.021 7.186 1.00 95.94 91 GLU A CA 1
ATOM 714 C C . GLU A 1 91 ? -4.301 -2.698 5.814 1.00 95.94 91 GLU A C 1
ATOM 716 O O . GLU A 1 91 ? -3.256 -2.593 5.162 1.00 95.94 91 GLU A O 1
ATOM 721 N N . ASP A 1 92 ? -5.370 -3.339 5.345 1.00 96.75 92 ASP A N 1
ATOM 722 C CA . ASP A 1 92 ? -5.404 -4.001 4.045 1.00 96.75 92 ASP A CA 1
ATOM 723 C C . ASP A 1 92 ? -5.306 -2.998 2.891 1.00 96.75 92 ASP A C 1
ATOM 725 O O . ASP A 1 92 ? -4.546 -3.221 1.944 1.00 96.75 92 ASP A O 1
ATOM 729 N N . GLY A 1 93 ? -6.012 -1.868 2.976 1.00 96.00 93 GLY A N 1
ATOM 730 C CA . GLY A 1 93 ? -5.976 -0.823 1.955 1.00 96.00 93 GLY A CA 1
ATOM 731 C C . GLY A 1 93 ? -4.604 -0.154 1.838 1.00 96.00 93 GLY A C 1
ATOM 732 O O . GLY A 1 93 ? -4.083 -0.000 0.731 1.00 96.00 93 GLY A O 1
ATOM 733 N N . ILE A 1 94 ? -3.949 0.155 2.963 1.00 95.62 94 ILE A N 1
ATOM 734 C CA . ILE A 1 94 ? -2.576 0.685 2.969 1.00 95.62 94 ILE A CA 1
ATOM 735 C C . ILE A 1 94 ? -1.614 -0.317 2.320 1.00 95.62 94 ILE A C 1
ATOM 737 O O . ILE A 1 94 ? -0.844 0.068 1.436 1.00 95.62 94 ILE A O 1
ATOM 741 N N . LYS A 1 95 ? -1.673 -1.602 2.695 1.00 95.12 95 LYS A N 1
ATOM 742 C CA . LYS A 1 95 ? -0.816 -2.651 2.110 1.00 95.12 95 LYS A CA 1
ATOM 743 C C . LYS A 1 95 ? -1.059 -2.823 0.613 1.00 95.12 95 LYS A C 1
ATOM 745 O O . LYS A 1 95 ? -0.105 -2.937 -0.160 1.00 95.12 95 LYS A O 1
ATOM 750 N N . ALA A 1 96 ? -2.322 -2.838 0.190 1.00 93.81 96 ALA A N 1
ATOM 751 C CA . ALA A 1 96 ? -2.690 -2.946 -1.217 1.00 93.81 96 ALA A CA 1
ATOM 752 C C . ALA A 1 96 ? -2.104 -1.782 -2.025 1.00 93.81 96 ALA A C 1
ATOM 754 O O . ALA A 1 96 ? -1.486 -2.000 -3.071 1.00 93.81 96 ALA A O 1
ATOM 755 N N . GLN A 1 97 ? -2.215 -0.563 -1.500 1.00 92.12 97 GLN A N 1
ATOM 756 C CA . GLN A 1 97 ? -1.730 0.630 -2.176 1.00 92.12 97 GLN A CA 1
ATOM 757 C C . GLN A 1 97 ? -0.199 0.745 -2.165 1.00 92.12 97 GLN A C 1
ATOM 759 O O . GLN A 1 97 ? 0.389 1.176 -3.156 1.00 92.12 97 GLN A O 1
ATOM 764 N N . GLN A 1 98 ? 0.478 0.293 -1.108 1.00 93.44 98 GLN A N 1
ATOM 765 C CA . GLN A 1 98 ? 1.941 0.164 -1.091 1.00 93.44 98 GLN A CA 1
ATOM 766 C C . GLN A 1 98 ? 2.426 -0.789 -2.181 1.00 93.44 98 GLN A C 1
ATOM 768 O O . GLN A 1 98 ? 3.287 -0.427 -2.983 1.00 93.44 98 GLN A O 1
ATOM 773 N N . LYS A 1 99 ? 1.818 -1.977 -2.267 1.00 91.94 99 LYS A N 1
ATOM 774 C CA . LYS A 1 99 ? 2.140 -2.965 -3.300 1.00 91.94 99 LYS A CA 1
ATOM 775 C C . LYS A 1 99 ? 1.882 -2.423 -4.706 1.00 91.94 99 LYS A C 1
ATOM 777 O O . LYS A 1 99 ? 2.671 -2.684 -5.618 1.00 91.94 99 LYS A O 1
ATOM 782 N N . PHE A 1 100 ? 0.795 -1.674 -4.886 1.00 89.69 100 PHE A N 1
ATOM 783 C CA . PHE A 1 100 ? 0.493 -0.983 -6.136 1.00 89.69 100 PHE A CA 1
ATOM 784 C C . PHE A 1 100 ? 1.620 -0.006 -6.503 1.00 89.69 100 PHE A C 1
ATOM 786 O O . PHE A 1 100 ? 2.227 -0.140 -7.563 1.00 89.69 100 PHE A O 1
ATOM 793 N N . VAL A 1 101 ? 1.979 0.918 -5.607 1.00 89.75 101 VAL A N 1
ATOM 794 C CA . VAL A 1 101 ? 3.037 1.915 -5.851 1.00 89.75 101 VAL A CA 1
ATOM 795 C C . VAL A 1 101 ? 4.395 1.261 -6.135 1.00 89.75 101 VAL A C 1
ATOM 797 O O . VAL A 1 101 ? 5.094 1.688 -7.058 1.00 89.75 101 VAL A O 1
ATOM 800 N N . GLU A 1 102 ? 4.764 0.217 -5.392 1.00 90.00 102 GLU A N 1
ATOM 801 C CA . GLU A 1 102 ? 6.017 -0.524 -5.581 1.00 90.00 102 GLU A CA 1
ATOM 802 C C . GLU A 1 102 ? 6.064 -1.209 -6.951 1.00 90.00 102 GLU A C 1
ATOM 804 O O . GLU A 1 102 ? 6.992 -0.989 -7.733 1.00 90.00 102 GLU A O 1
ATOM 809 N N . THR A 1 103 ? 5.025 -1.981 -7.281 1.00 88.00 103 THR A N 1
ATOM 810 C CA . THR A 1 103 ? 4.936 -2.700 -8.560 1.00 88.00 103 THR A CA 1
ATOM 811 C C . THR A 1 103 ? 5.009 -1.725 -9.732 1.00 88.00 103 THR A C 1
ATOM 813 O O . THR A 1 103 ? 5.753 -1.949 -10.689 1.00 88.00 103 THR A O 1
ATOM 816 N N . HIS A 1 104 ? 4.278 -0.613 -9.649 1.00 84.19 104 HIS A N 1
ATOM 817 C CA . HIS A 1 104 ? 4.259 0.398 -10.700 1.00 84.19 104 HIS A CA 1
ATOM 818 C C . HIS A 1 104 ? 5.599 1.118 -10.836 1.00 84.19 104 HIS A C 1
ATOM 820 O O . HIS A 1 104 ? 6.058 1.329 -11.958 1.00 84.19 104 HIS A O 1
ATOM 826 N N . SER A 1 105 ? 6.259 1.443 -9.724 1.00 86.94 105 SER A N 1
ATOM 827 C CA . SER A 1 105 ? 7.580 2.078 -9.753 1.00 86.94 105 SER A CA 1
ATOM 828 C C . SER A 1 105 ? 8.628 1.172 -10.398 1.00 86.94 105 SER A C 1
ATOM 830 O O . SER A 1 105 ? 9.419 1.641 -11.213 1.00 86.94 105 SER A O 1
ATOM 832 N N . ILE A 1 106 ? 8.608 -0.134 -10.106 1.00 87.94 106 ILE A N 1
ATOM 833 C CA . ILE A 1 106 ? 9.513 -1.110 -10.733 1.00 87.94 106 ILE A CA 1
ATOM 834 C C . ILE A 1 106 ? 9.295 -1.157 -12.250 1.00 87.94 106 ILE A C 1
ATOM 836 O O . ILE A 1 106 ? 10.258 -1.072 -13.015 1.00 87.94 106 ILE A O 1
ATOM 840 N N . GLN A 1 107 ? 8.040 -1.260 -12.699 1.00 84.19 107 GLN A N 1
ATOM 841 C CA . GLN A 1 107 ? 7.724 -1.306 -14.131 1.00 84.19 107 GLN A CA 1
ATOM 842 C C . GLN A 1 107 ? 8.102 -0.004 -14.840 1.00 84.19 107 GLN A C 1
ATOM 844 O O . GLN A 1 107 ? 8.704 -0.040 -15.914 1.00 84.19 107 GLN A O 1
ATOM 849 N N . TRP A 1 108 ? 7.812 1.140 -14.217 1.00 85.69 108 TRP A N 1
ATOM 850 C CA . TRP A 1 108 ? 8.179 2.453 -14.737 1.00 85.69 108 TRP A CA 1
ATOM 851 C C . TRP A 1 108 ? 9.690 2.601 -14.899 1.00 85.69 108 TRP A C 1
ATOM 853 O O . TRP A 1 108 ? 10.160 2.966 -15.974 1.00 85.69 108 TRP A O 1
ATOM 863 N N . ASN A 1 109 ? 10.459 2.251 -13.868 1.00 87.50 109 ASN A N 1
ATOM 864 C CA . ASN A 1 109 ? 11.916 2.316 -13.918 1.00 87.50 109 ASN A CA 1
ATOM 865 C C . ASN A 1 109 ? 12.477 1.389 -15.001 1.00 87.50 109 ASN A C 1
ATOM 867 O O . ASN A 1 109 ? 13.351 1.794 -15.762 1.00 87.50 109 ASN A O 1
ATOM 871 N N . SER A 1 110 ? 11.928 0.178 -15.134 1.00 86.94 110 SER A N 1
ATOM 872 C CA . SER A 1 110 ? 12.346 -0.758 -16.179 1.00 86.94 110 SER A CA 1
ATOM 873 C C . SER A 1 110 ? 12.041 -0.244 -17.590 1.00 86.94 110 SER A C 1
ATOM 875 O O . SER A 1 110 ? 12.842 -0.440 -18.504 1.00 86.94 110 SER A O 1
ATOM 877 N N . TYR A 1 111 ? 10.901 0.425 -17.781 1.00 85.06 111 TYR A N 1
ATOM 878 C CA . TYR A 1 111 ? 10.575 1.095 -19.038 1.00 85.06 111 TYR A CA 1
ATOM 879 C C . TYR A 1 111 ? 11.553 2.240 -19.336 1.00 85.06 111 TYR A C 1
ATOM 881 O O . TYR A 1 111 ? 12.103 2.292 -20.434 1.00 85.06 111 TYR A O 1
ATOM 889 N N . GLN A 1 112 ? 11.813 3.116 -18.362 1.00 87.44 112 GLN A N 1
ATOM 890 C CA . GLN A 1 112 ? 12.737 4.246 -18.516 1.00 87.44 112 GLN A CA 1
ATOM 891 C C . GLN A 1 112 ? 14.163 3.789 -18.843 1.00 87.44 112 GLN A C 1
ATOM 893 O O . GLN A 1 112 ? 14.819 4.362 -19.715 1.00 87.44 112 GLN A O 1
ATOM 898 N N . GLU A 1 113 ? 14.632 2.725 -18.193 1.00 88.88 113 GLU A N 1
ATOM 899 C CA . GLU A 1 113 ? 15.937 2.131 -18.472 1.00 88.88 113 GLU A CA 1
ATOM 900 C C . GLU A 1 113 ? 16.005 1.588 -19.906 1.00 88.88 113 GLU A C 1
ATOM 902 O O . GLU A 1 113 ? 16.920 1.931 -20.658 1.00 88.88 113 GLU A O 1
ATOM 907 N N . ALA A 1 114 ? 15.010 0.798 -20.319 1.00 85.81 114 ALA A N 1
ATOM 908 C CA . ALA A 1 114 ? 14.961 0.229 -21.663 1.00 85.81 114 ALA A CA 1
ATOM 909 C C . ALA A 1 114 ? 14.861 1.320 -22.747 1.00 85.81 114 ALA A C 1
ATOM 911 O O . ALA A 1 114 ? 15.543 1.245 -23.770 1.00 85.81 114 ALA A O 1
ATOM 912 N N . LEU A 1 115 ? 14.069 2.369 -22.504 1.00 85.75 115 LEU A N 1
ATOM 913 C CA . LEU A 1 115 ? 13.971 3.532 -23.384 1.00 85.75 115 LEU A CA 1
ATOM 914 C C . LEU A 1 115 ? 15.320 4.249 -23.516 1.00 85.75 115 LEU A C 1
ATOM 916 O O . LEU A 1 115 ? 15.748 4.554 -24.628 1.00 85.75 115 LEU A O 1
ATOM 920 N N . THR A 1 116 ? 16.013 4.476 -22.398 1.00 91.38 116 THR A N 1
ATOM 921 C CA . THR A 1 116 ? 17.332 5.128 -22.383 1.00 91.38 116 THR A CA 1
ATOM 922 C C . THR A 1 116 ? 18.354 4.338 -23.199 1.00 91.38 116 THR A C 1
ATOM 924 O O . THR A 1 116 ? 19.090 4.925 -23.993 1.00 91.38 116 THR A O 1
ATOM 927 N N . GLN A 1 117 ? 18.371 3.007 -23.065 1.00 87.25 117 GLN A N 1
ATOM 928 C CA . GLN A 1 117 ? 19.253 2.134 -23.848 1.00 87.25 117 GLN A CA 1
ATOM 929 C C . GLN A 1 117 ? 18.977 2.246 -25.355 1.00 87.25 117 GLN A C 1
ATOM 931 O O . GLN A 1 117 ? 19.913 2.394 -26.142 1.00 87.25 117 GLN A O 1
ATOM 936 N N . VAL A 1 118 ? 17.702 2.238 -25.762 1.00 86.06 118 VAL A N 1
ATOM 937 C CA . VAL A 1 118 ? 17.315 2.379 -27.176 1.00 86.06 118 VAL A CA 1
ATOM 938 C C . VAL A 1 118 ? 17.688 3.755 -27.729 1.00 86.06 118 VAL A C 1
ATOM 940 O O . VAL A 1 118 ? 18.225 3.834 -28.833 1.00 86.06 118 VAL A O 1
ATOM 943 N N . LEU A 1 119 ? 17.457 4.835 -26.978 1.00 88.06 119 LEU A N 1
ATOM 944 C CA . LEU A 1 119 ? 17.817 6.191 -27.408 1.00 88.06 119 LEU A CA 1
ATOM 945 C C . LEU A 1 119 ? 19.333 6.360 -27.571 1.00 88.06 119 LEU A C 1
ATOM 947 O O . LEU A 1 119 ? 19.780 6.920 -28.571 1.00 88.06 119 LEU A O 1
ATOM 951 N N . ALA A 1 120 ? 20.124 5.838 -26.631 1.00 89.56 120 ALA A N 1
ATOM 952 C CA . ALA A 1 120 ? 21.582 5.864 -26.723 1.00 89.56 120 ALA A CA 1
ATOM 953 C C . ALA A 1 120 ? 22.091 5.078 -27.943 1.00 89.56 120 ALA A C 1
ATOM 955 O O . ALA A 1 120 ? 22.984 5.539 -28.657 1.00 89.56 120 ALA A O 1
ATOM 956 N N . TRP A 1 121 ? 21.495 3.913 -28.218 1.00 87.81 121 TRP A N 1
ATOM 957 C CA . TRP A 1 121 ? 21.823 3.131 -29.407 1.00 87.81 121 TRP A CA 1
ATOM 958 C C . TRP A 1 121 ? 21.468 3.860 -30.710 1.00 87.81 121 TRP A C 1
ATOM 960 O O . TRP A 1 121 ? 22.277 3.865 -31.642 1.00 87.81 121 TRP A O 1
ATOM 970 N N . LEU A 1 122 ? 20.291 4.490 -30.784 1.00 84.88 122 LEU A N 1
ATOM 971 C CA . LEU A 1 122 ? 19.871 5.256 -31.960 1.00 84.88 122 LEU A CA 1
ATOM 972 C C . LEU A 1 122 ? 20.847 6.400 -32.255 1.00 84.88 122 LEU A C 1
ATOM 974 O O . LEU A 1 122 ? 21.313 6.518 -33.386 1.00 84.88 122 LEU A O 1
ATOM 978 N N . ASP A 1 123 ? 21.224 7.182 -31.240 1.00 88.12 123 ASP A N 1
ATOM 979 C CA . ASP A 1 123 ? 22.190 8.277 -31.391 1.00 88.12 123 ASP A CA 1
ATOM 980 C C . ASP A 1 123 ? 23.559 7.772 -31.884 1.00 88.12 123 ASP A C 1
ATOM 982 O O . ASP A 1 123 ? 24.142 8.324 -32.823 1.00 88.12 123 ASP A O 1
ATOM 986 N N . GLN A 1 124 ? 24.057 6.670 -31.314 1.00 86.06 124 GLN A N 1
ATOM 987 C CA . GLN A 1 124 ? 25.314 6.062 -31.749 1.00 86.06 124 GLN A CA 1
ATOM 988 C C . GLN A 1 124 ? 25.240 5.560 -33.200 1.00 86.06 124 GLN A C 1
ATOM 990 O O . GLN A 1 124 ? 26.155 5.803 -33.991 1.00 86.06 124 GLN A O 1
ATOM 995 N N . THR A 1 125 ? 24.142 4.900 -33.566 1.00 80.69 125 THR A N 1
ATOM 996 C CA . THR A 1 125 ? 23.920 4.350 -34.910 1.00 80.69 125 THR A CA 1
ATOM 997 C C . THR A 1 125 ? 23.818 5.455 -35.956 1.00 80.69 125 THR A C 1
ATOM 999 O O . THR A 1 125 ? 24.449 5.372 -37.012 1.00 80.69 125 THR A O 1
ATOM 1002 N N . GLU A 1 126 ? 23.086 6.532 -35.661 1.00 82.88 126 GLU A N 1
ATOM 1003 C CA . GLU A 1 126 ? 22.999 7.701 -36.536 1.00 82.88 126 GLU A CA 1
ATOM 1004 C C . GLU A 1 126 ? 24.364 8.359 -36.759 1.00 82.88 126 GLU A C 1
ATOM 1006 O O . GLU A 1 126 ? 24.688 8.740 -37.888 1.00 82.88 126 GLU A O 1
ATOM 1011 N N . LYS A 1 127 ? 25.183 8.485 -35.708 1.00 83.19 127 LYS A N 1
ATOM 1012 C CA . LYS A 1 127 ? 26.552 9.014 -35.815 1.00 83.19 127 LYS A CA 1
ATOM 1013 C C . LYS A 1 127 ? 27.421 8.136 -36.711 1.00 83.19 127 LYS A C 1
ATOM 1015 O O . LYS A 1 127 ? 28.105 8.667 -37.587 1.00 83.19 127 LYS A O 1
ATOM 1020 N N . THR A 1 128 ? 27.362 6.814 -36.546 1.00 79.00 128 THR A N 1
ATOM 1021 C CA . THR A 1 128 ? 28.090 5.865 -37.400 1.00 79.00 128 THR A CA 1
ATOM 1022 C C . THR A 1 128 ? 27.638 5.960 -38.859 1.00 79.00 128 THR A C 1
ATOM 1024 O O . THR A 1 128 ? 28.490 6.062 -39.740 1.00 79.00 128 THR A O 1
ATOM 1027 N N . LEU A 1 129 ? 26.328 6.026 -39.134 1.00 75.75 129 LEU A N 1
ATOM 1028 C CA . LEU A 1 129 ? 25.805 6.204 -40.497 1.00 75.75 129 LEU A CA 1
ATOM 1029 C C . LEU A 1 129 ? 26.280 7.512 -41.142 1.00 75.75 129 LEU A C 1
ATOM 1031 O O . LEU A 1 129 ? 26.668 7.516 -42.310 1.00 75.75 129 LEU A O 1
ATOM 1035 N N . LYS A 1 130 ? 26.269 8.621 -40.391 1.00 76.06 130 LYS A N 1
ATOM 1036 C CA . LYS A 1 130 ? 26.720 9.933 -40.884 1.00 76.06 130 LYS A CA 1
ATOM 1037 C C . LYS A 1 130 ? 28.206 9.915 -41.257 1.00 76.06 130 LYS A C 1
ATOM 1039 O O . LYS A 1 130 ? 28.576 10.516 -42.262 1.00 76.06 130 LYS A O 1
ATOM 1044 N N . GLN A 1 131 ? 29.041 9.197 -40.504 1.00 69.62 131 GLN A N 1
ATOM 1045 C CA . GLN A 1 131 ? 30.478 9.057 -40.781 1.00 69.62 131 GLN A CA 1
ATOM 1046 C C . GLN A 1 131 ? 30.784 8.146 -41.983 1.00 69.62 131 GLN A C 1
ATOM 1048 O O . GLN A 1 131 ? 31.832 8.291 -42.612 1.00 69.62 131 GLN A O 1
ATOM 1053 N N . ASP A 1 132 ? 29.872 7.243 -42.350 1.00 63.56 132 ASP A N 1
ATOM 1054 C CA . ASP A 1 132 ? 30.086 6.239 -43.401 1.00 63.56 132 ASP A CA 1
ATOM 1055 C C . ASP A 1 132 ? 29.855 6.780 -44.836 1.00 63.56 132 ASP A C 1
ATOM 1057 O O . ASP A 1 132 ? 29.805 6.015 -45.801 1.00 63.56 132 ASP A O 1
ATOM 1061 N N . THR A 1 133 ? 29.751 8.102 -45.025 1.00 57.69 133 THR A N 1
ATOM 1062 C CA . THR A 1 133 ? 29.556 8.768 -46.335 1.00 57.69 133 THR A CA 1
ATOM 1063 C C . THR A 1 133 ? 30.838 8.965 -47.161 1.00 57.69 133 THR A C 1
ATOM 1065 O O . THR A 1 133 ? 30.772 9.460 -48.286 1.00 57.69 133 THR A O 1
ATOM 1068 N N . ILE A 1 134 ? 32.005 8.538 -46.670 1.00 60.06 134 ILE A N 1
ATOM 1069 C CA . ILE A 1 134 ? 33.285 8.702 -47.381 1.00 60.06 134 ILE A CA 1
ATOM 1070 C C . ILE A 1 134 ? 33.331 7.804 -48.637 1.00 60.06 134 ILE A C 1
ATOM 1072 O O . ILE A 1 134 ? 32.993 6.614 -48.590 1.00 60.06 134 ILE A O 1
ATOM 1076 N N . SER A 1 135 ? 33.719 8.412 -49.768 1.00 59.38 135 SER A N 1
ATOM 1077 C CA . SER A 1 135 ? 33.802 7.792 -51.098 1.00 59.38 135 SER A CA 1
ATOM 1078 C C . SER A 1 135 ? 34.815 6.647 -51.130 1.00 59.38 135 SER A C 1
ATOM 1080 O O . SER A 1 135 ? 35.904 6.743 -50.568 1.00 59.38 135 SER A O 1
ATOM 1082 N N . VAL A 1 136 ? 34.433 5.558 -51.793 1.00 61.41 136 VAL A N 1
ATOM 1083 C CA . VAL A 1 136 ? 35.133 4.273 -51.799 1.00 61.41 136 VAL A CA 1
ATOM 1084 C C . VAL A 1 136 ? 35.720 4.069 -53.193 1.00 61.41 136 VAL A C 1
ATOM 1086 O O . VAL A 1 136 ? 34.966 3.901 -54.148 1.00 61.41 136 VAL A O 1
ATOM 1089 N N . THR A 1 137 ? 37.043 4.120 -53.337 1.00 67.88 137 THR A N 1
ATOM 1090 C CA . THR A 1 137 ? 37.712 4.115 -54.654 1.00 67.88 137 THR A CA 1
ATOM 1091 C C . THR A 1 137 ? 38.428 2.806 -54.993 1.00 67.88 137 THR A C 1
ATOM 1093 O O . THR A 1 137 ? 38.777 2.611 -56.156 1.00 67.88 137 THR A O 1
ATOM 1096 N N . SER A 1 138 ? 38.602 1.873 -54.044 1.00 76.81 138 SER A N 1
ATOM 1097 C CA . SER A 1 138 ? 39.233 0.567 -54.295 1.00 76.81 138 SER A CA 1
ATOM 1098 C C . SER A 1 138 ? 38.327 -0.634 -53.982 1.00 76.81 138 SER A C 1
ATOM 1100 O O . SER A 1 138 ? 37.435 -0.578 -53.133 1.00 76.81 138 SER A O 1
ATOM 1102 N N . ALA A 1 139 ? 38.585 -1.772 -54.638 1.00 77.62 139 ALA A N 1
ATOM 1103 C CA . ALA A 1 139 ? 37.858 -3.025 -54.402 1.00 77.62 139 ALA A CA 1
ATOM 1104 C C . ALA A 1 139 ? 38.016 -3.558 -52.962 1.00 77.62 139 ALA A C 1
ATOM 1106 O O . ALA A 1 139 ? 37.100 -4.186 -52.424 1.00 77.62 139 ALA A O 1
ATOM 1107 N N . HIS A 1 140 ? 39.160 -3.289 -52.323 1.00 78.81 140 HIS A N 1
ATOM 1108 C CA . HIS A 1 140 ? 39.387 -3.617 -50.916 1.00 78.81 140 HIS A CA 1
ATOM 1109 C C . HIS A 1 140 ? 38.455 -2.806 -50.007 1.00 78.81 140 HIS A C 1
ATOM 1111 O O . HIS A 1 140 ? 37.787 -3.375 -49.142 1.00 78.81 140 HIS A O 1
ATOM 1117 N N . ASP A 1 141 ? 38.328 -1.504 -50.266 1.00 74.31 141 ASP A N 1
ATOM 1118 C CA . ASP A 1 141 ? 37.481 -0.613 -49.473 1.00 74.31 141 ASP A CA 1
ATOM 1119 C C . ASP A 1 141 ? 35.992 -0.967 -49.623 1.00 74.31 141 ASP A C 1
ATOM 1121 O O . ASP A 1 141 ? 35.252 -0.959 -48.638 1.00 74.31 141 ASP A O 1
ATOM 1125 N N . ILE A 1 142 ? 35.555 -1.379 -50.823 1.00 77.44 142 ILE A N 1
ATOM 1126 C CA . ILE A 1 142 ? 34.188 -1.880 -51.067 1.00 77.44 142 ILE A CA 1
ATOM 1127 C C . ILE A 1 142 ? 33.911 -3.124 -50.215 1.00 77.44 142 ILE A C 1
ATOM 1129 O O . ILE A 1 142 ? 32.860 -3.226 -49.577 1.00 77.44 142 ILE A O 1
ATOM 1133 N N . ARG A 1 143 ? 34.858 -4.068 -50.157 1.00 80.62 143 ARG A N 1
ATOM 1134 C CA . ARG A 1 143 ? 34.722 -5.291 -49.352 1.00 80.62 143 ARG A CA 1
ATOM 1135 C C . ARG A 1 143 ? 34.676 -4.982 -47.852 1.00 80.62 143 ARG A C 1
ATOM 1137 O O . ARG A 1 143 ? 33.853 -5.560 -47.142 1.00 80.62 143 ARG A O 1
ATOM 1144 N N . CYS A 1 144 ? 35.512 -4.063 -47.373 1.00 78.75 144 CYS A N 1
ATOM 1145 C CA . CYS A 1 144 ? 35.490 -3.599 -45.985 1.00 78.75 144 CYS A CA 1
ATOM 1146 C C . CYS A 1 144 ? 34.166 -2.898 -45.638 1.00 78.75 144 CYS A C 1
ATOM 1148 O O . CYS A 1 144 ? 33.594 -3.159 -44.578 1.00 78.75 144 CYS A O 1
ATOM 1150 N N . LYS A 1 145 ? 33.622 -2.081 -46.551 1.00 75.81 145 LYS A N 1
ATOM 1151 C CA . LYS A 1 145 ? 32.327 -1.412 -46.365 1.00 75.81 145 LYS A CA 1
ATOM 1152 C C . LYS A 1 145 ? 31.152 -2.389 -46.346 1.00 75.81 145 LYS A C 1
ATOM 1154 O O . LYS A 1 145 ? 30.280 -2.267 -45.492 1.00 75.81 145 LYS A O 1
ATOM 1159 N N . LEU A 1 146 ? 31.161 -3.411 -47.204 1.00 79.56 146 LEU A N 1
ATOM 1160 C CA . LEU A 1 146 ? 30.161 -4.485 -47.189 1.00 79.56 146 LEU A CA 1
ATOM 1161 C C . LEU A 1 146 ? 30.141 -5.227 -45.840 1.00 79.56 146 LEU A C 1
ATOM 1163 O O . LEU A 1 146 ? 29.071 -5.526 -45.313 1.00 79.56 146 LEU A O 1
ATOM 1167 N N . LEU A 1 147 ? 31.314 -5.530 -45.274 1.00 82.88 147 LEU A N 1
ATOM 1168 C CA . LEU A 1 147 ? 31.419 -6.187 -43.967 1.00 82.88 147 LEU A CA 1
ATOM 1169 C C . LEU A 1 147 ? 30.876 -5.298 -42.841 1.00 82.88 147 LEU A C 1
ATOM 1171 O O . LEU A 1 147 ? 30.097 -5.787 -42.023 1.00 82.88 147 LEU A O 1
ATOM 1175 N N . LYS A 1 148 ? 31.209 -3.999 -42.840 1.00 79.31 148 LYS A N 1
ATOM 1176 C CA . LYS A 1 148 ? 30.646 -3.024 -41.892 1.00 79.31 148 LYS A CA 1
ATOM 1177 C C . LYS A 1 148 ? 29.126 -2.919 -42.003 1.00 79.31 148 LYS A C 1
ATOM 1179 O O . LYS A 1 148 ? 28.447 -3.009 -40.988 1.00 79.31 148 LYS A O 1
ATOM 1184 N N . GLN A 1 149 ? 28.577 -2.817 -43.215 1.00 78.81 149 GLN A N 1
ATOM 1185 C CA . GLN A 1 149 ? 27.124 -2.771 -43.413 1.00 78.81 149 GLN A CA 1
ATOM 1186 C C . GLN A 1 149 ? 26.422 -4.059 -42.972 1.00 78.81 149 GLN A C 1
ATOM 1188 O O . GLN A 1 149 ? 25.331 -3.997 -42.414 1.00 78.81 149 GLN A O 1
ATOM 1193 N N . LYS A 1 150 ? 27.033 -5.232 -43.180 1.00 82.44 150 LYS A N 1
ATOM 1194 C CA . LYS A 1 150 ? 26.484 -6.499 -42.675 1.00 82.44 150 LYS A CA 1
ATOM 1195 C C . LYS A 1 150 ? 26.487 -6.563 -41.149 1.00 82.44 150 LYS A C 1
ATOM 1197 O O . LYS A 1 150 ? 25.508 -7.036 -40.582 1.00 82.44 150 LYS A O 1
ATOM 1202 N N . ALA A 1 151 ? 27.551 -6.091 -40.499 1.00 82.31 151 ALA A N 1
ATOM 1203 C CA . ALA A 1 151 ? 27.612 -5.998 -39.041 1.00 82.31 151 ALA A CA 1
ATOM 1204 C C . ALA A 1 151 ? 26.545 -5.030 -38.505 1.00 82.31 151 ALA A C 1
ATOM 1206 O O . ALA A 1 151 ? 25.772 -5.406 -37.631 1.00 82.31 151 ALA A O 1
ATOM 1207 N N . LEU A 1 152 ? 26.415 -3.854 -39.124 1.00 77.56 152 LEU A N 1
ATOM 1208 C CA . LEU A 1 152 ? 25.379 -2.876 -38.800 1.00 77.56 152 LEU A CA 1
ATOM 1209 C C . LEU A 1 152 ? 23.968 -3.452 -38.976 1.00 77.56 152 LEU A C 1
ATOM 1211 O O . LEU A 1 152 ? 23.107 -3.250 -38.132 1.00 77.56 152 LEU A O 1
ATOM 1215 N N . LEU A 1 153 ? 23.718 -4.213 -40.045 1.00 79.69 153 LEU A N 1
ATOM 1216 C CA . LEU A 1 153 ? 22.430 -4.877 -40.252 1.00 79.69 153 LEU A CA 1
ATOM 1217 C C . LEU A 1 153 ? 22.132 -5.895 -39.142 1.00 79.69 153 LEU A C 1
ATOM 1219 O O . LEU A 1 153 ? 20.995 -5.981 -38.687 1.00 79.69 153 LEU A O 1
ATOM 1223 N N . GLN A 1 154 ? 23.131 -6.659 -38.695 1.00 82.00 154 GLN A N 1
ATOM 1224 C CA . GLN A 1 154 ? 22.968 -7.577 -37.564 1.00 82.00 154 GLN A CA 1
ATOM 1225 C C . GLN A 1 154 ? 22.700 -6.828 -36.254 1.00 82.00 154 GLN A C 1
ATOM 1227 O O . GLN A 1 154 ? 21.841 -7.255 -35.486 1.00 82.00 154 GLN A O 1
ATOM 1232 N N . GLU A 1 155 ? 23.361 -5.692 -36.026 1.00 78.25 155 GLU A N 1
ATOM 1233 C CA . GLU A 1 155 ? 23.073 -4.814 -34.888 1.00 78.25 155 GLU A CA 1
ATOM 1234 C C . GLU A 1 155 ? 21.655 -4.237 -34.958 1.00 78.25 155 GLU A C 1
ATOM 1236 O O . GLU A 1 155 ? 20.924 -4.289 -33.975 1.00 78.25 155 GLU A O 1
ATOM 1241 N N . VAL A 1 156 ? 21.205 -3.758 -36.117 1.00 78.12 156 VAL A N 1
ATOM 1242 C CA . VAL A 1 156 ? 19.832 -3.257 -36.301 1.00 78.12 156 VAL A CA 1
ATOM 1243 C C . VAL A 1 156 ? 18.802 -4.356 -36.025 1.00 78.12 156 VAL A C 1
ATOM 1245 O O . VAL A 1 156 ? 17.800 -4.117 -35.351 1.00 78.12 156 VAL A O 1
ATOM 1248 N N . LEU A 1 157 ? 19.048 -5.578 -36.502 1.00 78.69 157 LEU A N 1
ATOM 1249 C CA . LEU A 1 157 ? 18.158 -6.716 -36.270 1.00 78.69 157 LEU A CA 1
ATOM 1250 C C . LEU A 1 157 ? 18.131 -7.152 -34.797 1.00 78.69 157 LEU A C 1
ATOM 1252 O O . LEU A 1 157 ? 17.066 -7.527 -34.307 1.00 78.69 157 LEU A O 1
ATOM 1256 N N . SER A 1 158 ? 19.252 -7.081 -34.073 1.00 76.12 158 SER A N 1
ATOM 1257 C CA . SER A 1 158 ? 19.280 -7.387 -32.636 1.00 76.12 158 SER A CA 1
ATOM 1258 C C . SER A 1 158 ? 18.586 -6.305 -31.800 1.00 76.12 158 SER A C 1
ATOM 1260 O O . SER A 1 158 ? 17.862 -6.630 -30.857 1.00 76.12 158 SER A O 1
ATOM 1262 N N . HIS A 1 159 ? 18.713 -5.032 -32.184 1.00 76.62 159 HIS A N 1
ATOM 1263 C CA . HIS A 1 159 ? 18.059 -3.910 -31.506 1.00 76.62 159 HIS A CA 1
ATOM 1264 C C . HIS A 1 159 ? 16.566 -3.795 -31.826 1.00 76.62 159 HIS A C 1
ATOM 1266 O O . HIS A 1 159 ? 15.816 -3.290 -30.993 1.00 76.62 159 HIS A O 1
ATOM 1272 N N . LYS A 1 160 ? 16.084 -4.356 -32.945 1.00 80.81 160 LYS A N 1
ATOM 1273 C CA . LYS A 1 160 ? 14.641 -4.524 -33.194 1.00 80.81 160 LYS A CA 1
ATOM 1274 C C . LYS A 1 160 ? 13.945 -5.226 -32.022 1.00 80.81 160 LYS A C 1
ATOM 1276 O O . LYS A 1 160 ? 12.908 -4.761 -31.563 1.00 80.81 160 LYS A O 1
ATOM 1281 N N . ARG A 1 161 ? 14.560 -6.283 -31.481 1.00 79.19 161 ARG A N 1
ATOM 1282 C CA . ARG A 1 161 ? 14.041 -7.011 -30.314 1.00 79.19 161 ARG A CA 1
ATOM 1283 C C . ARG A 1 161 ? 14.041 -6.161 -29.038 1.00 79.19 161 ARG A C 1
ATOM 1285 O O . ARG A 1 161 ? 13.165 -6.317 -28.194 1.00 79.19 161 ARG A O 1
ATOM 1292 N N . MET A 1 162 ? 15.003 -5.249 -28.888 1.00 77.88 162 MET A N 1
ATOM 1293 C CA . MET A 1 162 ? 15.012 -4.298 -27.768 1.00 77.88 162 MET A CA 1
ATOM 1294 C C . MET A 1 162 ? 13.894 -3.263 -27.895 1.00 77.88 162 MET A C 1
ATOM 1296 O O . MET A 1 162 ? 13.247 -2.955 -26.899 1.00 77.88 162 MET A O 1
ATOM 1300 N N . ILE A 1 163 ? 13.625 -2.773 -29.108 1.00 80.25 163 ILE A N 1
ATOM 1301 C CA . ILE A 1 163 ? 12.501 -1.868 -29.385 1.00 80.25 163 ILE A CA 1
ATOM 1302 C C . ILE A 1 163 ? 11.170 -2.572 -29.100 1.00 80.25 163 ILE A C 1
ATOM 1304 O O . ILE A 1 163 ? 10.319 -2.003 -28.423 1.00 80.25 163 ILE A O 1
ATOM 1308 N N . GLU A 1 164 ? 11.003 -3.819 -29.547 1.00 85.81 164 GLU A N 1
ATOM 1309 C CA . GLU A 1 164 ? 9.827 -4.644 -29.229 1.00 85.81 164 GLU A CA 1
ATOM 1310 C C . GLU A 1 164 ? 9.640 -4.785 -27.708 1.00 85.81 164 GLU A C 1
ATOM 1312 O O . GLU A 1 164 ? 8.551 -4.537 -27.197 1.00 85.81 164 GLU A O 1
ATOM 1317 N N . ASN A 1 165 ? 10.716 -5.047 -26.962 1.00 82.12 165 ASN A N 1
ATOM 1318 C CA . ASN A 1 165 ? 10.693 -5.101 -25.497 1.00 82.12 165 ASN A CA 1
ATOM 1319 C C . ASN A 1 165 ? 10.332 -3.749 -24.839 1.00 82.12 165 ASN A C 1
ATOM 1321 O O . ASN A 1 165 ? 9.627 -3.727 -23.831 1.00 82.12 165 ASN A O 1
ATOM 1325 N N . VAL A 1 166 ? 10.766 -2.609 -25.392 1.00 83.38 166 VAL A N 1
ATOM 1326 C CA . VAL A 1 166 ? 10.326 -1.279 -24.920 1.00 83.38 166 VAL A CA 1
ATOM 1327 C C . VAL A 1 166 ? 8.831 -1.085 -25.161 1.00 83.38 166 VAL A C 1
ATOM 1329 O O . VAL A 1 166 ? 8.136 -0.597 -24.272 1.00 83.38 166 VAL A O 1
ATOM 1332 N N . VAL A 1 167 ? 8.322 -1.490 -26.328 1.00 84.19 167 VAL A N 1
ATOM 1333 C CA . VAL A 1 167 ? 6.891 -1.406 -26.663 1.00 84.19 167 VAL A CA 1
ATOM 1334 C C . VAL A 1 167 ? 6.057 -2.277 -25.721 1.00 84.19 167 VAL A C 1
ATOM 1336 O O . VAL A 1 167 ? 5.042 -1.810 -25.209 1.00 84.19 167 VAL A O 1
ATOM 1339 N N . GLU A 1 168 ? 6.499 -3.498 -25.423 1.00 85.75 168 GLU A N 1
ATOM 1340 C CA . GLU A 1 168 ? 5.843 -4.377 -24.445 1.00 85.75 168 GLU A CA 1
ATOM 1341 C C . GLU A 1 168 ? 5.823 -3.756 -23.041 1.00 85.75 168 GLU A C 1
ATOM 1343 O O . GLU A 1 168 ? 4.776 -3.714 -22.391 1.00 85.75 168 GLU A O 1
ATOM 1348 N N . LYS A 1 169 ? 6.951 -3.200 -22.579 1.00 82.56 169 LYS A N 1
ATOM 1349 C CA . LYS A 1 169 ? 7.031 -2.511 -21.279 1.00 82.56 169 LYS A CA 1
ATOM 1350 C C . LYS A 1 169 ? 6.144 -1.267 -21.230 1.00 82.56 169 LYS A C 1
ATOM 1352 O O . LYS A 1 169 ? 5.481 -1.038 -20.221 1.00 82.56 169 LYS A O 1
ATOM 1357 N N . ALA A 1 170 ? 6.078 -0.497 -22.315 1.00 79.62 170 ALA A N 1
ATOM 1358 C CA . ALA A 1 170 ? 5.190 0.657 -22.429 1.00 79.62 170 ALA A CA 1
ATOM 1359 C C . ALA A 1 170 ? 3.715 0.243 -22.329 1.00 79.62 170 ALA A C 1
ATOM 1361 O O . ALA A 1 170 ? 2.937 0.879 -21.621 1.00 79.62 170 ALA A O 1
ATOM 1362 N N . GLN A 1 171 ? 3.334 -0.854 -22.991 1.00 80.25 171 GLN A N 1
ATOM 1363 C CA . GLN A 1 171 ? 1.985 -1.410 -22.900 1.00 80.25 171 GLN A CA 1
ATOM 1364 C C . GLN A 1 171 ? 1.665 -1.904 -21.487 1.00 80.25 171 GLN A C 1
ATOM 1366 O O . GLN A 1 171 ? 0.567 -1.645 -21.000 1.00 80.25 171 GLN A O 1
ATOM 1371 N N . ALA A 1 172 ? 2.611 -2.558 -20.807 1.00 80.50 172 ALA A N 1
ATOM 1372 C CA . ALA A 1 172 ? 2.435 -2.996 -19.425 1.00 80.50 172 ALA A CA 1
ATOM 1373 C C . ALA A 1 172 ? 2.208 -1.807 -18.476 1.00 80.50 172 ALA A C 1
ATOM 1375 O O . ALA A 1 172 ? 1.265 -1.825 -17.687 1.00 80.50 172 ALA A O 1
ATOM 1376 N N . VAL A 1 173 ? 3.009 -0.741 -18.602 1.00 78.19 173 VAL A N 1
ATOM 1377 C CA . VAL A 1 173 ? 2.816 0.506 -17.843 1.00 78.19 173 VAL A CA 1
ATOM 1378 C C . VAL A 1 173 ? 1.453 1.133 -18.158 1.00 78.19 173 VAL A C 1
ATOM 1380 O O . VAL A 1 173 ? 0.742 1.514 -17.235 1.00 78.19 173 VAL A O 1
ATOM 1383 N N . HIS A 1 174 ? 1.049 1.183 -19.430 1.00 71.69 174 HIS A N 1
ATOM 1384 C CA . HIS A 1 174 ? -0.220 1.782 -19.857 1.00 71.69 174 HIS A CA 1
ATOM 1385 C C . HIS A 1 174 ? -1.462 1.009 -19.383 1.00 71.69 174 HIS A C 1
ATOM 1387 O O . HIS A 1 174 ? -2.439 1.610 -18.948 1.00 71.69 174 HIS A O 1
ATOM 1393 N N . GLN A 1 175 ? -1.442 -0.326 -19.437 1.00 68.81 175 GLN A N 1
ATOM 1394 C CA . GLN A 1 175 ? -2.554 -1.161 -18.960 1.00 68.81 175 GLN A CA 1
ATOM 1395 C C . GLN A 1 175 ? -2.756 -1.041 -17.447 1.00 68.81 175 GLN A C 1
ATOM 1397 O O . GLN A 1 175 ? -3.882 -1.131 -16.956 1.00 68.81 175 GLN A O 1
ATOM 1402 N N . LEU A 1 176 ? -1.660 -0.821 -16.725 1.00 59.59 176 LEU A N 1
ATOM 1403 C CA . LEU A 1 176 ? -1.648 -0.573 -15.294 1.00 59.59 176 LEU A CA 1
ATOM 1404 C C . LEU A 1 176 ? -2.051 0.879 -14.967 1.00 59.59 176 LEU A C 1
ATOM 1406 O O . LEU A 1 176 ? -2.762 1.110 -13.991 1.00 59.59 176 LEU A O 1
ATOM 1410 N N . SER A 1 177 ? -1.667 1.859 -15.792 1.00 55.41 177 SER A N 1
ATOM 1411 C CA . SER A 1 177 ? -2.031 3.273 -15.646 1.00 55.41 177 SER A CA 1
ATOM 1412 C C . SER A 1 177 ? -3.239 3.651 -16.514 1.00 55.41 177 SER A C 1
ATOM 1414 O O . SER A 1 177 ? -3.139 4.449 -17.436 1.00 55.41 177 SER A O 1
ATOM 1416 N N . LYS A 1 178 ? -4.455 3.201 -16.180 1.00 47.56 178 LYS A N 1
ATOM 1417 C CA . LYS A 1 178 ? -5.671 3.822 -16.766 1.00 47.56 178 LYS A CA 1
ATOM 1418 C C . LYS A 1 178 ? -5.756 5.356 -16.569 1.00 47.56 178 LYS A C 1
ATOM 1420 O O . LYS A 1 178 ? -6.664 5.976 -17.114 1.00 47.56 178 LYS A O 1
ATOM 1425 N N . ASP A 1 179 ? -4.807 5.960 -15.851 1.00 43.03 179 ASP A N 1
ATOM 1426 C CA . ASP A 1 179 ? -4.521 7.389 -15.843 1.00 43.03 179 ASP A CA 1
ATOM 1427 C C . ASP A 1 179 ? -3.310 7.788 -16.709 1.00 43.03 179 ASP A C 1
ATOM 1429 O O . ASP A 1 179 ? -2.318 7.057 -16.781 1.00 43.03 179 ASP A O 1
ATOM 1433 N N . PRO A 1 180 ? -3.378 8.964 -17.361 1.00 35.34 180 PRO A N 1
ATOM 1434 C CA . PRO A 1 180 ? -2.376 9.410 -18.316 1.00 35.34 180 PRO A CA 1
ATOM 1435 C C . PRO A 1 180 ? -1.028 9.630 -17.626 1.00 35.34 180 PRO A C 1
ATOM 1437 O O . PRO A 1 180 ? -0.956 10.206 -16.540 1.00 35.34 180 PRO A O 1
ATOM 1440 N N . LEU A 1 181 ? 0.034 9.171 -18.290 1.00 38.78 181 LEU A N 1
ATOM 1441 C CA . LEU A 1 181 ? 1.404 9.546 -17.958 1.00 38.78 181 LEU A CA 1
ATOM 1442 C C . LEU A 1 181 ? 1.539 11.083 -18.024 1.00 38.78 181 LEU A C 1
ATOM 1444 O O . LEU A 1 181 ? 0.911 11.682 -18.903 1.00 38.78 181 LEU A O 1
ATOM 1448 N N . PRO A 1 182 ? 2.300 11.706 -17.104 1.00 43.47 182 PRO A N 1
ATOM 1449 C CA . PRO A 1 182 ? 2.531 13.151 -17.104 1.00 43.47 182 PRO A CA 1
ATOM 1450 C C . PRO A 1 182 ? 3.215 13.648 -18.382 1.00 43.47 182 PRO A C 1
ATOM 1452 O O . PRO A 1 182 ? 3.999 12.875 -18.983 1.00 43.47 182 PRO A O 1
#

Sequence (182 aa):
DHRNFDALYNETSACLEPLESKLASLESDKSSFSTKSSVLQSLSTELEQTSPKMTNLYSSADKLYPDTAAAGRETIRQQIRDIRTRWEALEDGIKAQQKFVETHSIQWNSYQEALTQVLAWLDQTEKTLKQDTISVTSAHDIRCKLLKQKALLQEVLSHKRMIENVVEKAQAVHQLSKDPLP